Protein AF-A0A7V3SPF3-F1 (afdb_monomer_lite)

pLDDT: mean 77.81, std 16.77, range [29.66, 98.31]

Sequence (130 aa):
MLTHDTGYTIIVAETHARRCATPMDVLVVGNDAIATERVLELLQRDGQIRIYRSVPPSPPDVTVMECPLLTRTQREVLQAYAQLGREQDVAEERGCSVRTVKHHLSDIRRLLGVKTTVQAVYIATRAGLI

Foldseek 3Di:
DQPPPAQKAWKWKWADDPPDPDTFIEIEIENHPVVVVVVVVVQVVDPRIDIDRDQDPDHTPYYHYDPPLDDPVLLLLLVLCVVPVDLVSSCVVVVHDSVVSVVSLVVLCRSVVHDDSVVSSVVCVVVVVD

Secondary structure (DSSP, 8-state):
----SSS-EEEEEEEE-TT-SSEEEEEEEES-HHHHHHHHHHHHT-TTEEEESS--SSPPSEEEE-S-SS-HHHHHHHHHHHHH--HHHHHHHTTS-HHHHHHHHHHHHHHTT-SSHHHHHHHHHHTT--

Radius of gyration: 16.22 Å; chains: 1; bounding box: 44×25×42 Å

Structure (mmCIF, N/CA/C/O backbone):
data_AF-A0A7V3SPF3-F1
#
_entry.id   AF-A0A7V3SPF3-F1
#
loop_
_atom_site.group_PDB
_atom_site.id
_atom_site.type_symbol
_atom_site.label_atom_id
_atom_site.label_alt_id
_atom_site.label_comp_id
_atom_site.label_asym_id
_atom_site.label_entity_id
_atom_site.label_seq_id
_atom_site.pdbx_PDB_ins_code
_atom_site.Cartn_x
_atom_site.Cartn_y
_atom_site.Cartn_z
_atom_site.occupancy
_atom_site.B_iso_or_equiv
_atom_site.auth_seq_id
_atom_site.auth_comp_id
_atom_site.auth_asym_id
_atom_site.auth_atom_id
_atom_site.pdbx_PDB_model_num
ATOM 1 N N . MET A 1 1 ? 1.854 2.432 23.963 1.00 29.66 1 MET A N 1
ATOM 2 C CA . MET A 1 1 ? 3.023 2.247 23.088 1.00 29.66 1 MET A CA 1
ATOM 3 C C . MET A 1 1 ? 2.512 2.165 21.661 1.00 29.66 1 MET A C 1
ATOM 5 O O . MET A 1 1 ? 2.010 1.134 21.235 1.00 29.66 1 MET A O 1
ATOM 9 N N . LEU A 1 2 ? 2.457 3.332 21.023 1.00 36.38 2 LEU A N 1
ATOM 10 C CA . LEU A 1 2 ? 2.123 3.528 19.616 1.00 36.38 2 LEU A CA 1
ATOM 11 C C . LEU A 1 2 ? 3.220 2.830 18.800 1.00 36.38 2 LEU A C 1
ATOM 13 O O . LEU A 1 2 ? 4.397 3.054 19.088 1.00 36.38 2 LEU A O 1
ATOM 17 N N . THR A 1 3 ? 2.871 1.959 17.858 1.00 32.88 3 THR A N 1
ATOM 18 C CA . THR A 1 3 ? 3.843 1.368 16.929 1.00 32.88 3 THR A CA 1
ATOM 19 C C . THR A 1 3 ? 4.371 2.477 16.022 1.00 32.88 3 THR A C 1
ATOM 21 O O . THR A 1 3 ? 3.791 2.774 14.988 1.00 32.88 3 THR A O 1
ATOM 24 N N . HIS A 1 4 ? 5.448 3.116 16.476 1.00 36.47 4 HIS A N 1
ATOM 25 C CA . HIS A 1 4 ? 6.156 4.238 15.857 1.00 36.47 4 HIS A CA 1
ATOM 26 C C . HIS A 1 4 ? 7.106 3.814 14.733 1.00 36.47 4 HIS A C 1
ATOM 28 O O . HIS A 1 4 ? 8.053 4.536 14.447 1.00 36.47 4 HIS A O 1
ATOM 34 N N . ASP A 1 5 ? 6.944 2.641 14.124 1.00 39.19 5 ASP A N 1
ATOM 35 C CA . ASP A 1 5 ? 8.081 2.114 13.362 1.00 39.19 5 ASP A CA 1
ATOM 36 C C . ASP A 1 5 ? 8.177 2.638 11.926 1.00 39.19 5 ASP A C 1
ATOM 38 O O . ASP A 1 5 ? 9.206 2.519 11.274 1.00 39.19 5 ASP A O 1
ATOM 42 N N . THR A 1 6 ? 7.143 3.304 11.423 1.00 42.16 6 THR A N 1
ATOM 43 C CA . THR A 1 6 ? 7.161 3.951 10.109 1.00 42.16 6 THR A CA 1
ATOM 44 C C . THR A 1 6 ? 6.147 5.081 10.170 1.00 42.16 6 THR A C 1
ATOM 46 O O . THR A 1 6 ? 5.059 4.813 10.654 1.00 42.16 6 THR A O 1
ATOM 49 N N . GLY A 1 7 ? 6.468 6.306 9.738 1.00 46.53 7 GLY A N 1
ATOM 50 C CA . GLY A 1 7 ? 5.651 7.534 9.887 1.00 46.53 7 GLY A CA 1
ATOM 51 C C . GLY A 1 7 ? 4.231 7.556 9.282 1.00 46.53 7 GLY A C 1
ATOM 52 O O . GLY A 1 7 ? 3.748 8.620 8.937 1.00 46.53 7 GLY A O 1
ATOM 53 N N . TYR A 1 8 ? 3.570 6.409 9.162 1.00 52.50 8 TYR A N 1
ATOM 54 C CA . TYR A 1 8 ? 2.189 6.209 8.761 1.00 52.50 8 TYR A CA 1
ATOM 55 C C . TYR A 1 8 ? 1.465 5.596 9.945 1.00 52.50 8 TYR A C 1
ATOM 57 O O . TYR A 1 8 ? 1.863 4.532 10.431 1.00 52.50 8 TYR A O 1
ATOM 65 N N . THR A 1 9 ? 0.407 6.248 10.415 1.00 56.19 9 THR A N 1
ATOM 66 C CA . THR A 1 9 ? -0.405 5.666 11.475 1.00 56.19 9 THR A CA 1
ATOM 67 C C . THR A 1 9 ? -1.649 5.042 10.881 1.00 56.19 9 THR A C 1
ATOM 69 O O . THR A 1 9 ? -2.413 5.678 10.157 1.00 56.19 9 THR A O 1
ATOM 72 N N . ILE A 1 10 ? -1.842 3.773 11.219 1.00 56.59 10 ILE A N 1
ATOM 73 C CA . ILE A 1 10 ? -3.062 3.044 10.930 1.00 56.59 10 ILE A CA 1
ATOM 74 C C . ILE A 1 10 ? -3.946 3.063 12.172 1.00 56.59 10 ILE A C 1
ATOM 76 O O . ILE A 1 10 ? -3.536 2.610 13.242 1.00 56.59 10 ILE A O 1
ATOM 80 N N . ILE A 1 11 ? -5.178 3.523 12.005 1.00 60.59 11 ILE A N 1
ATOM 81 C CA . ILE A 1 11 ? -6.240 3.397 12.993 1.00 60.59 11 ILE A CA 1
ATOM 82 C C . ILE A 1 11 ? -7.259 2.434 12.412 1.00 60.59 11 ILE A C 1
ATOM 84 O O . ILE A 1 11 ? -7.780 2.656 11.327 1.00 60.59 11 ILE A O 1
ATOM 88 N N . VAL A 1 12 ? -7.565 1.365 13.127 1.00 58.78 12 VAL A N 1
ATOM 89 C CA . VAL A 1 12 ? -8.709 0.518 12.795 1.00 58.78 12 VAL A CA 1
ATOM 90 C C . VAL A 1 12 ? -9.771 0.806 13.837 1.00 58.78 12 VAL A C 1
ATOM 92 O O . VAL A 1 12 ? -9.457 0.893 15.020 1.00 58.78 12 VAL A O 1
ATOM 95 N N . ALA A 1 13 ? -11.010 0.992 13.420 1.00 62.31 13 ALA A N 1
ATOM 96 C CA . ALA A 1 13 ? -12.112 1.357 14.283 1.00 62.31 13 ALA A CA 1
ATOM 97 C C . ALA A 1 13 ? -13.339 0.531 13.914 1.00 62.31 13 ALA A C 1
ATOM 99 O O . ALA A 1 13 ? -13.817 0.624 12.793 1.00 62.31 13 ALA A O 1
ATOM 100 N N . GLU A 1 14 ? -13.867 -0.247 14.849 1.00 58.31 14 GLU A N 1
ATOM 101 C CA . GLU A 1 14 ? -15.184 -0.859 14.698 1.00 58.31 14 GLU A CA 1
ATOM 102 C C . GLU A 1 14 ? -16.232 0.119 15.224 1.00 58.31 14 GLU A C 1
ATOM 104 O O . GLU A 1 14 ? -16.095 0.661 16.326 1.00 58.31 14 GLU A O 1
ATOM 109 N N . THR A 1 15 ? -17.260 0.383 14.425 1.00 62.03 15 THR A N 1
ATOM 110 C CA . THR A 1 15 ? -18.332 1.319 14.768 1.00 62.03 15 THR A CA 1
ATOM 111 C C . THR A 1 15 ? -19.702 0.686 14.561 1.00 62.03 15 THR A C 1
ATOM 113 O O . THR A 1 15 ? -19.950 -0.006 13.572 1.00 62.03 15 THR A O 1
ATOM 116 N N . HIS A 1 16 ? -20.621 0.951 15.489 1.00 58.44 16 HIS 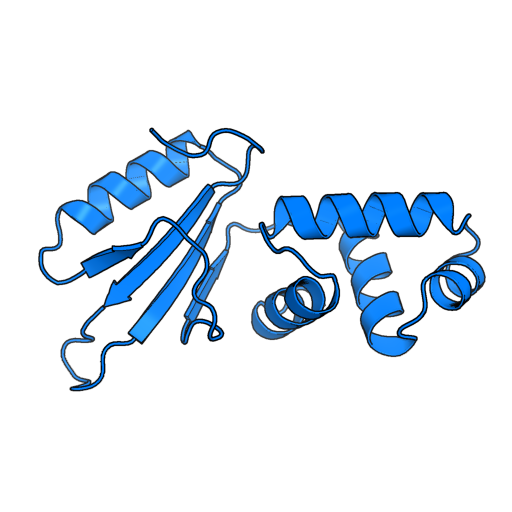A N 1
ATOM 117 C CA . HIS A 1 16 ? -22.044 0.710 15.283 1.00 58.44 16 HIS A CA 1
ATOM 118 C C . HIS A 1 16 ? -22.652 1.932 14.598 1.00 58.44 16 HIS A C 1
ATOM 120 O O . HIS A 1 16 ? -22.955 2.941 15.241 1.00 58.44 16 HIS A O 1
ATOM 126 N N . ALA A 1 17 ? -22.865 1.859 13.284 1.00 56.97 17 ALA A N 1
ATOM 127 C CA . ALA A 1 17 ? -23.629 2.894 12.602 1.00 56.97 17 ALA A CA 1
ATOM 128 C C . ALA A 1 17 ? -25.031 2.966 13.234 1.00 56.97 17 ALA A C 1
ATOM 130 O O . ALA A 1 17 ? -25.709 1.950 13.350 1.00 56.97 17 ALA A O 1
ATOM 131 N N . ARG A 1 18 ? -25.517 4.163 13.597 1.00 52.72 18 ARG A N 1
ATOM 132 C CA . ARG A 1 18 ? -26.810 4.372 14.300 1.00 52.72 18 ARG A CA 1
ATOM 133 C C . ARG A 1 18 ? -28.059 3.812 13.581 1.00 52.72 18 ARG A C 1
ATOM 135 O O . ARG A 1 18 ? -29.165 3.942 14.095 1.00 52.72 18 ARG A O 1
ATOM 142 N N . ARG A 1 19 ? -27.903 3.224 12.389 1.00 50.84 19 ARG A N 1
ATOM 143 C CA . ARG A 1 19 ? -28.944 2.580 11.571 1.00 50.84 19 ARG A CA 1
ATOM 144 C C . ARG A 1 19 ? -28.586 1.160 11.097 1.00 50.84 19 ARG A C 1
ATOM 146 O O . ARG A 1 19 ? -29.360 0.586 10.340 1.00 50.84 19 ARG A O 1
ATOM 153 N N . CYS A 1 20 ? -27.448 0.599 11.509 1.00 48.91 20 CYS A N 1
ATOM 154 C CA . CYS A 1 20 ? -26.994 -0.734 11.113 1.00 48.91 20 CYS A CA 1
ATOM 155 C C . CYS A 1 20 ? -26.710 -1.565 12.372 1.00 48.91 20 CYS A C 1
ATOM 157 O O . CYS A 1 20 ? -25.938 -1.147 13.231 1.00 48.91 20 CYS A O 1
ATOM 159 N N . ALA A 1 21 ? -27.359 -2.724 12.508 1.00 58.62 21 ALA A N 1
ATOM 160 C CA . ALA A 1 21 ? -27.173 -3.606 13.665 1.00 58.62 21 ALA A CA 1
ATOM 161 C C . ALA A 1 21 ? -25.817 -4.336 13.642 1.00 58.62 21 ALA A C 1
ATOM 163 O O . ALA A 1 21 ? -25.375 -4.851 14.668 1.00 58.62 21 ALA A O 1
ATOM 164 N N . THR A 1 22 ? -25.157 -4.372 12.484 1.00 67.81 22 THR A N 1
ATOM 165 C CA . THR A 1 22 ? -23.841 -4.980 12.299 1.00 67.81 22 THR A CA 1
ATOM 166 C C . THR A 1 22 ? -22.720 -3.982 12.593 1.00 67.81 22 THR A C 1
ATOM 168 O O . THR A 1 22 ? -22.783 -2.849 12.103 1.00 67.81 22 THR A O 1
ATOM 171 N N . PRO A 1 23 ? -21.699 -4.386 13.368 1.00 67.50 23 PRO A N 1
ATOM 172 C CA . PRO A 1 23 ? -20.471 -3.611 13.491 1.00 67.50 23 PRO A CA 1
ATOM 173 C C . PRO A 1 23 ? -19.810 -3.451 12.116 1.00 67.50 23 PRO A C 1
ATOM 175 O O . PRO A 1 23 ? -19.856 -4.374 11.302 1.00 67.50 23 PRO A O 1
ATOM 178 N N . MET A 1 24 ? -19.241 -2.274 11.855 1.00 71.81 24 MET A N 1
ATOM 179 C CA . MET A 1 24 ? -18.456 -1.988 10.652 1.00 71.81 24 MET A CA 1
ATOM 180 C C . MET A 1 24 ? -17.006 -1.707 11.012 1.00 71.81 24 MET A C 1
ATOM 182 O O . MET A 1 24 ? -16.750 -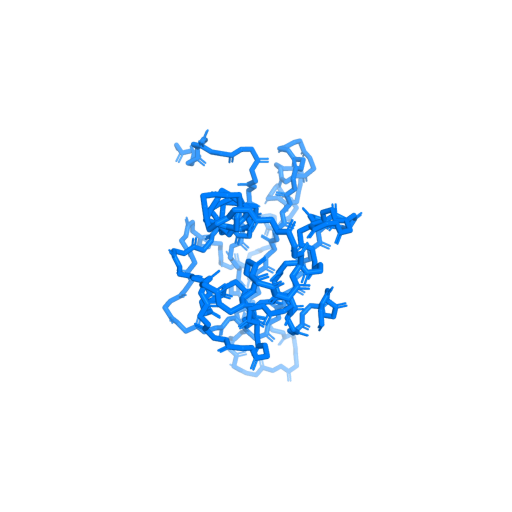0.848 11.856 1.00 71.81 24 MET A O 1
ATOM 186 N N . ASP A 1 25 ? -16.081 -2.345 10.304 1.00 74.44 25 ASP A N 1
ATOM 187 C CA . ASP A 1 25 ? -14.651 -2.084 10.410 1.00 74.44 25 ASP A CA 1
ATOM 188 C C . ASP A 1 25 ? -14.247 -0.904 9.515 1.00 74.44 25 ASP A C 1
ATOM 190 O O . ASP A 1 25 ? -14.391 -0.922 8.292 1.00 74.44 25 ASP A O 1
ATOM 194 N N . VAL A 1 26 ? -13.684 0.137 10.116 1.00 76.50 26 VAL A N 1
ATOM 195 C CA . VAL A 1 26 ? -13.190 1.338 9.442 1.00 76.50 26 VAL A CA 1
ATOM 196 C C . VAL A 1 26 ? -11.680 1.414 9.605 1.00 76.50 26 VAL A C 1
ATOM 198 O O . VAL A 1 26 ? -11.164 1.485 10.715 1.00 76.50 26 VAL A O 1
ATOM 201 N N . LEU A 1 27 ? -10.953 1.437 8.495 1.00 75.12 27 LEU A N 1
ATOM 202 C CA . LEU A 1 27 ? -9.510 1.651 8.467 1.00 75.12 27 LEU A CA 1
ATOM 203 C C . LEU A 1 27 ? -9.214 3.106 8.108 1.00 75.12 27 LEU A C 1
ATOM 205 O O . LEU A 1 27 ? -9.512 3.531 6.997 1.00 75.12 27 LEU A O 1
ATOM 209 N N . VAL A 1 28 ? -8.594 3.851 9.014 1.00 75.38 28 VAL A N 1
ATOM 210 C CA . VAL A 1 28 ? -8.042 5.181 8.757 1.00 75.38 28 VAL A CA 1
ATOM 211 C C . VAL A 1 28 ? -6.530 5.068 8.593 1.00 75.38 28 VAL A C 1
ATOM 213 O O . VAL A 1 28 ? -5.853 4.521 9.462 1.00 75.38 28 VAL A O 1
ATOM 216 N N . VAL A 1 29 ? -5.990 5.583 7.492 1.00 72.12 29 VAL A N 1
ATOM 217 C CA . VAL A 1 29 ? -4.542 5.640 7.248 1.00 72.12 29 VAL A CA 1
ATOM 218 C C . VAL A 1 29 ? -4.134 7.098 7.073 1.00 72.12 29 VAL A C 1
ATOM 220 O O . VAL A 1 29 ? -4.610 7.777 6.161 1.00 72.12 29 VAL A O 1
ATOM 223 N N . GLY A 1 30 ? -3.254 7.568 7.953 1.00 70.88 30 GLY A N 1
ATOM 224 C CA . GLY A 1 30 ? -2.667 8.906 7.904 1.00 70.88 30 GLY A CA 1
ATOM 225 C C . GLY A 1 30 ? -1.149 8.852 7.754 1.00 70.88 30 GLY A C 1
ATOM 226 O O . GLY A 1 30 ? -0.512 7.887 8.177 1.00 70.88 30 GLY A O 1
ATOM 227 N N . ASN A 1 31 ? -0.576 9.888 7.149 1.00 68.31 31 ASN A N 1
ATOM 228 C CA . ASN A 1 31 ? 0.868 10.131 7.061 1.00 68.31 31 ASN A CA 1
ATOM 229 C C . ASN A 1 31 ? 1.318 11.228 8.049 1.00 68.31 31 ASN A C 1
ATOM 231 O O . ASN A 1 31 ? 2.508 11.423 8.274 1.00 68.31 31 ASN A O 1
ATOM 235 N N . ASP A 1 32 ? 0.376 11.958 8.650 1.00 71.50 32 ASP A N 1
ATOM 236 C CA . ASP A 1 32 ? 0.667 12.950 9.682 1.00 71.50 32 ASP A CA 1
ATOM 237 C C . ASP A 1 32 ? 0.372 12.383 11.083 1.00 71.50 32 ASP A C 1
ATOM 239 O O . ASP A 1 32 ? -0.764 12.046 11.436 1.00 71.50 32 ASP A O 1
ATOM 243 N N . ALA A 1 33 ? 1.423 12.265 11.900 1.00 69.94 33 ALA A N 1
ATOM 244 C CA . ALA A 1 33 ? 1.329 11.761 13.267 1.00 69.94 33 ALA A CA 1
ATOM 245 C C . ALA A 1 33 ? 0.479 12.668 14.177 1.00 69.94 33 ALA A C 1
ATOM 247 O O . ALA A 1 33 ? -0.262 12.160 15.018 1.00 69.94 33 ALA A O 1
ATOM 248 N N . ILE A 1 34 ? 0.539 13.989 13.982 1.00 71.12 34 ILE A N 1
ATOM 249 C CA . ILE A 1 34 ? -0.235 14.967 14.752 1.00 71.12 34 ILE A CA 1
ATOM 250 C C . ILE A 1 34 ? -1.705 14.871 14.349 1.00 71.12 34 ILE A C 1
ATOM 252 O O . ILE A 1 34 ? -2.573 14.766 15.215 1.00 71.12 34 ILE A O 1
ATOM 256 N N . ALA A 1 35 ? -2.006 14.859 13.047 1.00 71.81 35 ALA A N 1
ATOM 257 C CA . ALA A 1 35 ? -3.383 14.716 12.570 1.00 71.81 35 ALA A CA 1
ATOM 258 C C . ALA A 1 35 ? -4.007 13.404 13.064 1.00 71.81 35 ALA A C 1
ATOM 260 O O . ALA A 1 35 ? -5.130 13.390 13.570 1.00 71.81 35 ALA A O 1
ATOM 261 N N . THR A 1 36 ? -3.238 12.317 13.010 1.00 72.50 36 THR A N 1
ATOM 262 C CA . THR A 1 36 ? -3.647 11.016 13.537 1.00 72.50 36 THR A CA 1
ATOM 263 C C . THR A 1 36 ? -3.962 11.079 15.029 1.00 72.50 36 THR A C 1
ATOM 265 O O . THR A 1 36 ? -5.009 10.586 15.445 1.00 72.50 36 THR A O 1
ATOM 268 N N . GLU A 1 37 ? -3.086 11.658 15.852 1.00 75.31 37 GLU A N 1
ATOM 269 C CA . GLU A 1 37 ? -3.312 11.749 17.298 1.00 75.31 37 GLU A CA 1
ATOM 270 C C . GLU A 1 37 ? -4.605 12.512 17.605 1.00 75.31 37 GLU A C 1
ATOM 272 O O . GLU A 1 37 ? -5.419 12.064 18.410 1.00 75.31 37 GLU A O 1
ATOM 277 N N . ARG A 1 38 ? -4.876 13.589 16.863 1.00 78.31 38 ARG A N 1
ATOM 278 C CA . ARG A 1 38 ? -6.128 14.349 16.976 1.00 78.31 38 ARG A CA 1
ATOM 279 C C . ARG A 1 38 ? -7.346 13.532 16.552 1.00 78.31 38 ARG A C 1
ATOM 281 O O . ARG A 1 38 ? -8.378 13.594 17.216 1.00 78.31 38 ARG A O 1
ATOM 288 N N . VAL A 1 39 ? -7.243 12.743 15.484 1.00 78.44 39 VAL A N 1
ATOM 289 C CA . VAL A 1 39 ? -8.308 11.815 15.071 1.00 78.44 39 VAL A CA 1
ATOM 290 C C . VAL A 1 39 ? -8.541 10.755 16.148 1.00 78.44 39 VAL A C 1
ATOM 292 O O . VAL A 1 39 ? -9.688 10.504 16.505 1.00 78.44 39 VAL A O 1
ATOM 295 N N . LEU A 1 40 ? -7.484 10.180 16.726 1.00 76.12 40 LEU A N 1
ATOM 296 C CA . LEU A 1 40 ? -7.590 9.223 17.829 1.00 76.12 40 LEU A CA 1
ATOM 297 C C . LEU A 1 40 ? -8.279 9.840 19.049 1.00 76.12 40 LEU A C 1
ATOM 299 O O . LEU A 1 40 ? -9.191 9.220 19.588 1.00 76.12 40 LEU A O 1
ATOM 303 N N . GLU A 1 41 ? -7.894 11.051 19.457 1.00 80.94 41 GLU A N 1
ATOM 304 C CA . GLU A 1 41 ? -8.547 11.784 20.550 1.00 80.94 41 GLU A CA 1
ATOM 305 C C . GLU A 1 41 ? -10.047 11.977 20.289 1.00 80.94 41 GLU A C 1
ATOM 307 O O . GLU A 1 41 ? -10.866 11.795 21.191 1.00 80.94 41 GLU A O 1
ATOM 312 N N . LEU A 1 42 ? -10.422 12.341 19.058 1.00 80.06 42 LEU A N 1
ATOM 313 C CA . LEU A 1 42 ? -11.820 12.540 18.673 1.00 80.06 42 LEU A CA 1
ATOM 314 C C . LEU A 1 42 ? -12.606 11.226 18.671 1.00 80.06 42 LEU A C 1
ATOM 316 O O . LEU A 1 42 ? -13.713 11.189 19.203 1.00 80.06 42 LEU A O 1
ATOM 320 N N . LEU A 1 43 ? -12.033 10.154 18.122 1.00 79.19 43 LEU A N 1
ATOM 321 C CA . LEU A 1 43 ? -12.676 8.840 18.067 1.00 79.19 43 LEU A CA 1
ATOM 322 C C . LEU A 1 43 ? -12.820 8.217 19.461 1.00 79.19 43 LEU A C 1
ATOM 324 O O . LEU A 1 43 ? -13.853 7.633 19.756 1.00 79.19 43 LEU A O 1
ATOM 328 N N . GLN A 1 44 ? -11.831 8.381 20.346 1.00 78.50 44 GLN A N 1
ATOM 329 C CA . GLN A 1 44 ? -11.881 7.868 21.725 1.00 78.50 44 GLN A CA 1
ATOM 330 C C . GLN A 1 44 ? -12.949 8.541 22.590 1.00 78.50 44 GLN A C 1
ATOM 332 O O . GLN A 1 44 ? -13.403 7.952 23.571 1.00 78.50 44 GLN A O 1
ATOM 337 N N . ARG A 1 45 ? -13.344 9.776 22.260 1.00 82.06 45 ARG A N 1
ATOM 338 C CA . ARG A 1 45 ? -14.450 10.468 22.941 1.00 82.06 45 ARG A CA 1
ATOM 339 C C . ARG A 1 45 ? -15.808 9.859 22.609 1.00 82.06 45 ARG A C 1
ATOM 341 O O . ARG A 1 45 ? -16.759 10.083 23.357 1.00 82.06 45 ARG A O 1
ATOM 348 N N . ASP A 1 46 ? -15.905 9.110 21.515 1.00 76.88 46 ASP A N 1
ATOM 349 C CA . ASP A 1 46 ? -17.117 8.401 21.139 1.00 76.88 46 ASP A CA 1
ATOM 350 C C . ASP A 1 46 ? -17.103 6.981 21.726 1.00 76.88 46 ASP A C 1
ATOM 352 O O . ASP A 1 46 ? -16.379 6.094 21.277 1.00 76.88 46 ASP A O 1
ATOM 356 N N . GLY A 1 47 ? -17.938 6.749 22.742 1.00 72.12 47 GLY A N 1
ATOM 357 C CA . GLY A 1 47 ? -18.060 5.445 23.402 1.00 72.12 47 GLY A CA 1
ATOM 358 C C . GLY A 1 47 ? -18.609 4.321 22.512 1.00 72.12 47 GLY A C 1
ATOM 359 O O . GLY A 1 47 ? -18.681 3.182 22.967 1.00 72.12 47 GLY A O 1
ATOM 360 N N . GLN A 1 48 ? -19.014 4.617 21.272 1.00 72.62 48 GLN A N 1
ATOM 361 C CA . GLN A 1 48 ? -19.494 3.631 20.299 1.00 72.62 48 GLN A CA 1
ATOM 362 C C . GLN A 1 48 ? -18.401 3.133 19.342 1.00 72.62 48 GLN A C 1
ATOM 364 O O . GLN A 1 48 ? -18.688 2.286 18.493 1.00 72.62 48 GLN A O 1
ATOM 369 N N . ILE A 1 49 ? -17.176 3.659 19.448 1.00 74.62 49 ILE A N 1
ATOM 370 C CA . ILE A 1 49 ? -16.073 3.346 18.538 1.00 74.62 49 ILE A CA 1
ATOM 371 C C . ILE A 1 49 ? -15.004 2.543 19.272 1.00 74.62 49 ILE A C 1
ATOM 373 O O . ILE A 1 49 ? -14.366 3.016 20.214 1.00 74.62 49 ILE A O 1
ATOM 377 N N . ARG A 1 50 ? -14.760 1.317 18.808 1.00 71.81 50 ARG A N 1
ATOM 378 C CA . ARG A 1 50 ? -13.699 0.464 19.339 1.00 71.81 50 ARG A CA 1
ATOM 379 C C . ARG A 1 50 ? -12.470 0.541 18.449 1.00 71.81 50 ARG A C 1
ATOM 381 O O . ARG A 1 50 ? -12.489 0.083 17.315 1.00 71.81 50 ARG A O 1
ATOM 388 N N . ILE A 1 51 ? -11.383 1.095 18.980 1.00 73.62 51 ILE A N 1
ATOM 389 C CA . ILE A 1 51 ? -10.135 1.270 18.231 1.00 73.62 51 ILE A CA 1
ATOM 390 C C . ILE A 1 51 ? -9.238 0.035 18.379 1.00 73.62 51 ILE A C 1
ATOM 392 O O . ILE A 1 51 ? -8.850 -0.339 19.488 1.00 73.62 51 ILE A O 1
ATOM 396 N N . TYR A 1 52 ? -8.845 -0.553 17.254 1.00 69.81 52 TYR A N 1
ATOM 397 C CA . TYR A 1 52 ? -7.860 -1.621 17.141 1.00 69.81 52 TYR A CA 1
ATOM 398 C C . TYR A 1 52 ? -6.517 -1.063 16.650 1.00 69.81 52 TYR A C 1
ATOM 400 O O . TYR A 1 52 ? -6.447 -0.198 15.779 1.00 69.81 52 TYR A O 1
ATOM 408 N N . ARG A 1 53 ? -5.420 -1.580 17.218 1.00 64.69 53 ARG A N 1
ATOM 409 C CA . ARG A 1 53 ? -4.037 -1.174 16.885 1.00 64.69 53 ARG A CA 1
ATOM 410 C C . ARG A 1 53 ? -3.371 -2.065 15.833 1.00 64.69 53 ARG A C 1
ATOM 412 O O . ARG A 1 53 ? -2.173 -1.959 15.602 1.00 64.69 53 ARG A O 1
ATOM 419 N N . SER A 1 54 ? -4.131 -2.970 15.229 1.00 61.38 54 SER A N 1
ATOM 420 C CA . SER A 1 54 ? -3.660 -3.901 14.208 1.00 61.38 54 SER A CA 1
ATOM 421 C C . SER A 1 54 ? -4.642 -3.924 13.051 1.00 61.38 54 SER A C 1
ATOM 423 O O . SER A 1 54 ? -5.848 -3.951 13.290 1.00 61.38 54 SER A O 1
ATOM 425 N N . VAL A 1 55 ? -4.123 -3.974 11.822 1.00 62.88 55 VAL A N 1
ATOM 426 C CA . VAL A 1 55 ? -4.931 -4.206 10.617 1.00 62.88 55 VAL A CA 1
ATOM 427 C C . VAL A 1 55 ? -5.723 -5.509 10.801 1.00 62.88 55 VAL A C 1
ATOM 429 O O . VAL A 1 55 ? -5.103 -6.524 11.146 1.00 62.88 55 VAL A O 1
ATOM 432 N N . PRO A 1 56 ? -7.055 -5.500 10.617 1.00 63.06 56 PRO A N 1
ATOM 433 C CA . PRO A 1 56 ? -7.861 -6.700 10.753 1.00 63.06 56 PRO A CA 1
ATOM 434 C C . PRO A 1 56 ? -7.429 -7.749 9.715 1.00 63.06 56 PRO A C 1
ATOM 436 O O . PRO A 1 56 ? -6.928 -7.404 8.640 1.00 63.06 56 PRO A O 1
ATOM 439 N N . PRO A 1 57 ? -7.563 -9.050 10.032 1.00 61.78 57 PRO A N 1
ATOM 440 C CA . PRO A 1 57 ? -7.237 -10.117 9.088 1.00 61.78 57 PRO A CA 1
ATOM 441 C C . PRO A 1 57 ? -8.198 -10.124 7.891 1.00 61.78 57 PRO A C 1
ATOM 443 O O . PRO A 1 57 ? -7.804 -10.501 6.787 1.00 61.78 57 PRO A O 1
ATOM 446 N N . 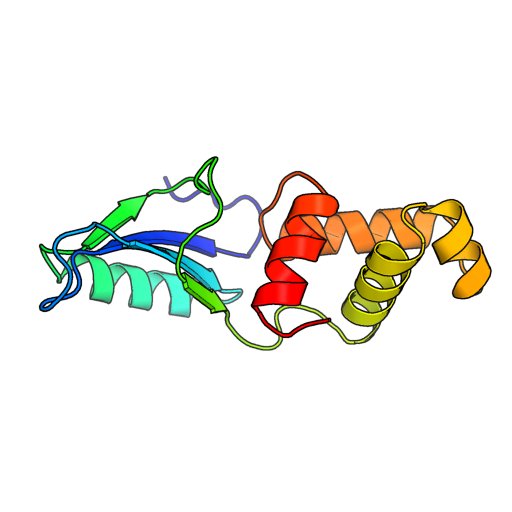SER A 1 58 ? -9.441 -9.691 8.110 1.00 66.25 58 SER A N 1
ATOM 447 C CA . SER A 1 58 ? -10.428 -9.389 7.081 1.00 66.25 58 SER A CA 1
ATOM 448 C C . SER A 1 58 ? -10.265 -7.952 6.583 1.00 66.25 58 SER A C 1
ATOM 450 O O . SER A 1 58 ? -9.871 -7.071 7.347 1.00 66.25 58 SER A O 1
ATOM 452 N N . PRO A 1 59 ? -10.562 -7.684 5.304 1.00 64.81 59 PRO A N 1
ATOM 453 C CA . PRO A 1 59 ? -10.557 -6.322 4.803 1.00 64.81 59 PRO A CA 1
ATOM 454 C C . PRO A 1 59 ? -11.622 -5.476 5.526 1.00 64.81 59 PRO A C 1
ATOM 456 O O . PRO A 1 59 ? -12.729 -5.966 5.732 1.00 64.81 59 PRO A O 1
ATOM 459 N N . PRO A 1 60 ? -11.313 -4.215 5.876 1.00 72.19 60 PRO A N 1
ATOM 460 C CA . PRO A 1 60 ? -12.244 -3.327 6.573 1.00 72.19 60 PRO A CA 1
ATOM 461 C C . PRO A 1 60 ? -13.429 -2.972 5.665 1.00 72.19 60 PRO A C 1
ATOM 463 O O . PRO A 1 60 ? -13.244 -2.869 4.452 1.00 72.19 60 PRO A O 1
ATOM 466 N N . ASP A 1 61 ? -14.614 -2.713 6.206 1.00 74.44 61 ASP A N 1
ATOM 467 C CA . ASP A 1 61 ? -15.788 -2.281 5.433 1.00 74.44 61 ASP A CA 1
ATOM 468 C C . ASP A 1 61 ? -15.591 -0.904 4.786 1.00 74.44 61 ASP A C 1
ATOM 470 O O . ASP A 1 61 ? -16.006 -0.671 3.650 1.00 74.44 61 ASP A O 1
ATOM 474 N N . VAL A 1 62 ? -14.912 0.008 5.487 1.00 71.81 62 VAL A N 1
ATOM 475 C CA . VAL A 1 62 ? -14.643 1.378 5.026 1.00 71.81 62 VAL A CA 1
ATOM 476 C C . VAL A 1 62 ? -13.155 1.694 5.156 1.00 71.81 62 VAL A C 1
ATOM 478 O O . VAL A 1 62 ? -12.494 1.285 6.108 1.00 71.81 62 VAL A O 1
ATOM 481 N N . THR A 1 63 ? -12.605 2.444 4.199 1.00 72.94 63 THR A N 1
ATOM 482 C CA . THR A 1 63 ? -11.232 2.963 4.273 1.00 72.94 63 THR A CA 1
ATOM 483 C C . THR A 1 63 ? -11.231 4.477 4.099 1.00 72.94 63 THR A C 1
ATOM 485 O O . THR A 1 63 ? -11.745 4.982 3.107 1.00 72.94 63 THR A O 1
ATOM 488 N N . VAL A 1 64 ? -10.644 5.189 5.061 1.00 73.94 64 VAL A N 1
ATOM 489 C CA . VAL A 1 64 ? -10.422 6.639 5.045 1.00 73.94 64 VAL A CA 1
ATOM 490 C C . VAL A 1 64 ? -8.918 6.876 4.973 1.00 73.94 64 VAL A C 1
ATOM 492 O O . VAL A 1 64 ? -8.156 6.321 5.756 1.00 73.94 64 VAL A O 1
ATOM 495 N N . MET A 1 65 ? -8.465 7.676 4.017 1.00 70.62 65 MET A N 1
ATOM 496 C CA . MET A 1 65 ? -7.042 7.838 3.727 1.00 70.62 65 MET A CA 1
ATOM 497 C C . MET A 1 65 ? -6.707 9.308 3.508 1.00 70.62 65 MET A C 1
ATOM 499 O O . MET A 1 65 ? -7.387 9.986 2.737 1.00 70.62 65 MET A O 1
ATOM 503 N N . GLU A 1 66 ? -5.642 9.793 4.147 1.00 68.06 66 GLU A N 1
ATOM 504 C CA . GLU A 1 66 ? -5.074 11.101 3.810 1.00 68.06 66 GLU A CA 1
ATOM 505 C C . GLU A 1 66 ? -4.538 11.069 2.371 1.00 68.06 66 GLU A C 1
ATOM 507 O O . GLU A 1 66 ? -3.801 10.166 1.980 1.00 68.06 66 GLU A O 1
ATOM 512 N N . CYS A 1 67 ? -4.923 12.038 1.542 1.00 57.56 67 CYS A N 1
ATOM 513 C CA . CYS A 1 67 ? -4.458 12.114 0.159 1.00 57.56 67 CYS A CA 1
ATOM 514 C C . CYS A 1 67 ? -3.464 13.271 -0.037 1.00 57.56 67 CYS A C 1
ATOM 516 O O . CYS A 1 67 ? -3.738 14.371 0.442 1.00 57.56 67 CYS A O 1
ATOM 518 N N . PRO A 1 68 ? -2.371 13.075 -0.809 1.00 62.47 68 PRO A N 1
ATOM 519 C CA . PRO A 1 68 ? -1.947 11.825 -1.450 1.00 62.47 68 PRO A CA 1
ATOM 520 C C . PRO A 1 68 ? -0.967 11.003 -0.583 1.00 62.47 68 PRO A C 1
ATOM 522 O O . PRO A 1 68 ? 0.156 11.432 -0.333 1.00 62.47 68 PRO A O 1
ATOM 525 N N . LEU A 1 69 ? -1.357 9.777 -0.209 1.00 73.69 69 LEU A N 1
ATOM 526 C CA . LEU A 1 69 ? -0.475 8.800 0.457 1.00 73.69 69 LEU A CA 1
ATOM 527 C C . LEU A 1 69 ? 0.594 8.208 -0.476 1.00 73.69 69 LEU A C 1
ATOM 529 O O . LEU A 1 69 ? 1.692 7.897 -0.026 1.00 73.69 69 LEU A O 1
ATOM 533 N N . LEU A 1 70 ? 0.290 8.050 -1.771 1.00 86.50 70 LEU A N 1
ATOM 534 C CA . LEU A 1 70 ? 1.212 7.511 -2.777 1.00 86.50 70 LEU A CA 1
ATOM 535 C C . LEU A 1 70 ? 1.618 8.587 -3.787 1.00 86.50 70 LEU A C 1
ATOM 537 O O . LEU A 1 70 ? 0.776 9.282 -4.363 1.00 86.50 70 LEU A O 1
ATOM 541 N N . THR A 1 71 ? 2.914 8.664 -4.085 1.00 90.31 71 THR A N 1
ATOM 542 C CA . THR A 1 71 ? 3.417 9.475 -5.201 1.00 90.31 71 THR A CA 1
ATOM 543 C C . THR A 1 71 ? 2.896 8.951 -6.542 1.00 90.31 71 THR A C 1
ATOM 545 O O . THR A 1 71 ? 2.469 7.802 -6.667 1.00 90.31 71 THR A O 1
ATOM 548 N N . ARG A 1 72 ? 2.968 9.780 -7.590 1.00 91.12 72 ARG A N 1
ATOM 549 C CA . ARG A 1 72 ? 2.621 9.364 -8.959 1.00 91.12 72 ARG A CA 1
ATOM 550 C C . ARG A 1 72 ? 3.387 8.104 -9.386 1.00 91.12 72 ARG A C 1
ATOM 552 O O . ARG A 1 72 ? 2.760 7.138 -9.797 1.00 91.12 72 ARG A O 1
ATOM 559 N N . THR A 1 73 ? 4.708 8.086 -9.209 1.00 93.88 73 THR A N 1
ATOM 560 C CA . THR A 1 73 ? 5.551 6.935 -9.568 1.00 93.88 73 THR A CA 1
ATOM 561 C C . THR A 1 73 ? 5.147 5.668 -8.817 1.00 93.88 73 THR A C 1
ATOM 563 O O . THR A 1 73 ? 5.104 4.594 -9.404 1.00 93.88 73 THR A O 1
ATOM 566 N N . GLN A 1 74 ? 4.822 5.777 -7.526 1.00 95.00 74 GLN A N 1
ATOM 567 C CA . GLN A 1 74 ? 4.370 4.630 -6.734 1.00 95.00 74 GLN A CA 1
ATOM 568 C C . GLN A 1 74 ? 3.020 4.092 -7.213 1.00 95.00 74 GLN A C 1
ATOM 570 O O . GLN A 1 74 ? 2.855 2.878 -7.284 1.00 95.00 74 GLN A O 1
ATOM 575 N N . ARG A 1 75 ? 2.080 4.971 -7.583 1.00 95.00 75 ARG A N 1
ATOM 576 C CA . ARG A 1 75 ? 0.802 4.555 -8.177 1.00 95.00 75 ARG A CA 1
ATOM 577 C C . ARG A 1 75 ? 1.008 3.829 -9.499 1.00 95.00 75 ARG A C 1
ATOM 579 O O . ARG A 1 75 ? 0.485 2.737 -9.658 1.00 95.00 75 ARG A O 1
ATOM 586 N N . GLU A 1 76 ? 1.831 4.378 -10.390 1.00 96.56 76 GLU A N 1
ATOM 587 C CA . GLU A 1 76 ? 2.154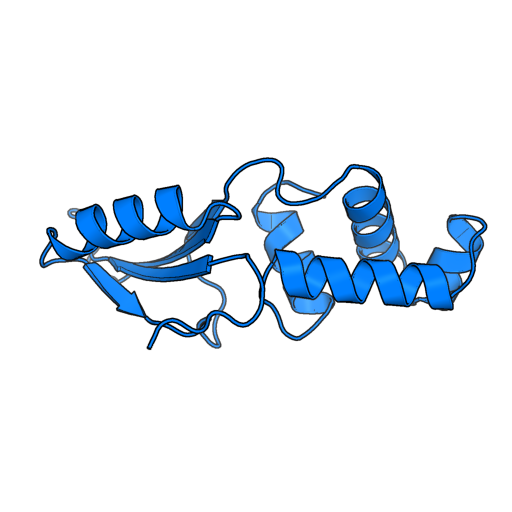 3.746 -11.677 1.00 96.56 76 GLU A CA 1
ATOM 588 C C . GLU A 1 76 ? 2.789 2.357 -11.488 1.00 96.56 76 GLU A C 1
ATOM 590 O O . GLU A 1 76 ? 2.390 1.402 -12.147 1.00 96.56 76 GLU A O 1
ATOM 595 N N . VAL A 1 77 ? 3.735 2.210 -10.551 1.00 98.00 77 VAL A N 1
ATOM 596 C CA . VAL A 1 77 ? 4.350 0.906 -10.239 1.00 98.00 77 VAL A CA 1
ATOM 597 C C . VAL A 1 77 ? 3.328 -0.080 -9.675 1.00 98.00 77 VAL A C 1
ATOM 599 O O . VAL A 1 77 ? 3.329 -1.247 -10.061 1.00 98.00 77 VAL A O 1
ATOM 602 N N . LEU A 1 78 ? 2.468 0.363 -8.754 1.00 97.44 78 LEU A N 1
ATOM 603 C CA . LEU A 1 78 ? 1.462 -0.507 -8.148 1.00 97.44 78 LEU A CA 1
ATOM 604 C C . LEU A 1 78 ? 0.392 -0.929 -9.160 1.00 97.44 78 LEU A C 1
ATOM 606 O O . LEU A 1 78 ? -0.048 -2.074 -9.127 1.00 97.44 78 LEU A O 1
ATOM 610 N N . GLN A 1 79 ? 0.009 -0.026 -10.064 1.00 97.75 79 GLN A N 1
ATOM 611 C CA . GLN A 1 79 ? -0.947 -0.289 -11.133 1.00 97.75 79 GLN A CA 1
ATOM 612 C C . GLN A 1 79 ? -0.387 -1.290 -12.150 1.00 97.75 79 GLN A C 1
ATOM 614 O O . GLN A 1 79 ? -1.059 -2.271 -12.458 1.00 97.75 79 GLN A O 1
ATOM 619 N N . ALA A 1 80 ? 0.862 -1.111 -12.592 1.00 97.94 80 ALA A N 1
ATOM 620 C CA . ALA A 1 80 ? 1.553 -2.082 -13.443 1.00 97.94 80 ALA A CA 1
ATOM 621 C C . ALA A 1 80 ? 1.641 -3.458 -12.762 1.00 97.94 80 ALA A C 1
ATOM 623 O O . ALA A 1 80 ? 1.331 -4.489 -13.356 1.00 97.94 80 ALA A O 1
ATOM 624 N N . TYR A 1 81 ? 1.978 -3.489 -11.467 1.00 98.31 81 TYR A N 1
ATOM 625 C CA . TYR A 1 81 ? 2.003 -4.738 -10.706 1.00 98.31 81 TYR A CA 1
ATOM 626 C C . TYR A 1 81 ? 0.623 -5.395 -10.599 1.00 98.31 81 TYR A C 1
ATOM 628 O O . TYR A 1 81 ? 0.530 -6.616 -10.691 1.00 98.31 81 TYR A O 1
ATOM 636 N N . ALA A 1 82 ? -0.449 -4.617 -10.433 1.00 97.75 82 ALA A N 1
ATOM 637 C CA . ALA A 1 82 ? -1.812 -5.143 -10.400 1.00 97.75 82 ALA A CA 1
ATOM 638 C C . ALA A 1 82 ? -2.218 -5.809 -11.728 1.00 97.75 82 ALA A C 1
ATOM 640 O O . ALA A 1 82 ? -3.006 -6.752 -11.713 1.00 97.75 82 ALA A O 1
ATOM 641 N N . GLN A 1 83 ? -1.671 -5.344 -12.855 1.00 97.25 83 GLN A N 1
ATOM 642 C CA . GLN A 1 83 ? -1.953 -5.884 -14.187 1.00 97.25 83 GLN A CA 1
ATOM 643 C C . GLN A 1 83 ? -1.079 -7.099 -14.530 1.00 97.25 83 GLN A C 1
ATOM 645 O O . GLN A 1 83 ? -1.584 -8.085 -15.062 1.00 97.25 83 GLN A O 1
ATOM 650 N N . LEU A 1 84 ? 0.218 -7.043 -14.213 1.00 97.56 84 LEU A N 1
ATOM 651 C CA . LEU A 1 84 ? 1.205 -8.043 -14.641 1.00 97.56 84 LEU A CA 1
ATOM 652 C C . LEU A 1 84 ? 1.496 -9.121 -13.586 1.00 97.56 84 LEU A C 1
ATOM 654 O O . LEU A 1 84 ? 1.897 -10.236 -13.908 1.00 9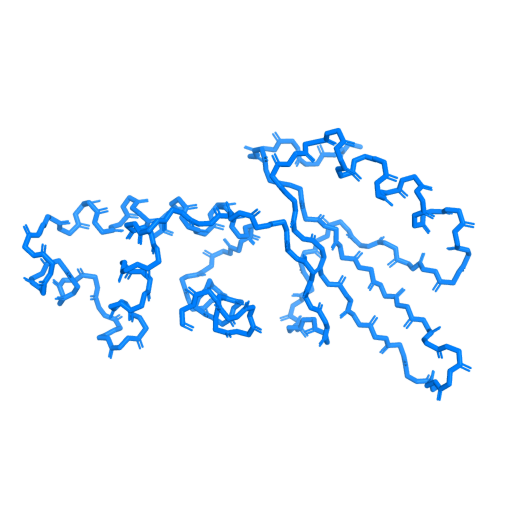7.56 84 LEU A O 1
ATOM 658 N N . GLY A 1 85 ? 1.343 -8.800 -12.300 1.00 93.50 85 GLY A N 1
ATOM 659 C CA . GLY A 1 85 ? 1.544 -9.719 -11.173 1.00 93.50 85 GLY A CA 1
ATOM 660 C C . GLY A 1 85 ? 3.001 -10.095 -10.861 1.00 93.50 85 GLY A C 1
ATOM 661 O O . GLY A 1 85 ? 3.268 -10.675 -9.804 1.00 93.50 85 GLY A O 1
ATOM 662 N N . ARG A 1 86 ? 3.961 -9.764 -11.733 1.00 96.81 86 ARG A N 1
ATOM 663 C CA . ARG A 1 86 ? 5.380 -10.125 -11.586 1.00 96.81 86 ARG A CA 1
ATOM 664 C C . ARG A 1 86 ? 6.275 -8.894 -11.599 1.00 96.81 86 ARG A C 1
ATOM 666 O O . ARG A 1 86 ? 6.158 -8.021 -12.448 1.00 96.81 86 ARG A O 1
ATOM 673 N N . GLU A 1 87 ? 7.215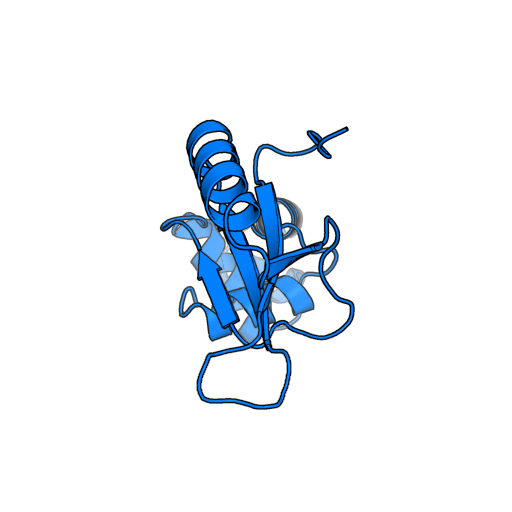 -8.838 -10.658 1.00 97.31 87 GLU A N 1
ATOM 674 C CA . GLU A 1 87 ? 8.140 -7.704 -10.516 1.00 97.31 87 GLU A CA 1
ATOM 675 C C . GLU A 1 87 ? 9.078 -7.557 -11.722 1.00 97.31 87 GLU A C 1
ATOM 677 O O . GLU A 1 87 ? 9.504 -6.445 -12.023 1.00 97.31 87 GLU A O 1
ATOM 682 N N . GLN A 1 88 ? 9.408 -8.671 -12.387 1.00 98.00 88 GLN A N 1
ATOM 683 C CA . GLN A 1 88 ? 10.201 -8.698 -13.617 1.00 98.00 88 GLN A CA 1
ATOM 684 C C . GLN A 1 88 ? 9.463 -7.998 -14.756 1.00 98.00 88 GLN A C 1
ATOM 686 O O . GLN A 1 88 ? 9.991 -7.050 -15.323 1.00 98.00 88 GLN A O 1
ATOM 691 N N . ASP A 1 89 ? 8.222 -8.400 -15.003 1.00 98.31 89 ASP A N 1
ATOM 692 C CA . ASP A 1 89 ? 7.401 -7.873 -16.089 1.00 98.31 89 ASP A CA 1
ATOM 693 C C . ASP A 1 89 ? 7.132 -6.370 -15.884 1.00 98.31 89 ASP A C 1
ATOM 695 O O . ASP A 1 89 ? 7.242 -5.583 -16.817 1.00 98.31 89 ASP A O 1
ATOM 699 N N . VAL A 1 90 ? 6.894 -5.932 -14.639 1.00 98.19 90 VAL A N 1
ATOM 700 C CA . VAL A 1 90 ? 6.765 -4.500 -14.296 1.00 98.19 90 VAL A CA 1
ATOM 701 C C . VAL A 1 90 ? 8.061 -3.729 -14.554 1.00 98.19 90 VAL A C 1
ATOM 703 O O . VAL A 1 90 ? 8.035 -2.567 -14.965 1.00 98.19 90 VAL A O 1
ATOM 706 N N . ALA A 1 91 ? 9.211 -4.342 -14.270 1.00 98.06 91 ALA A N 1
ATOM 707 C CA . ALA A 1 91 ? 10.508 -3.719 -14.499 1.00 98.06 91 ALA A CA 1
ATOM 708 C C . ALA A 1 91 ? 10.777 -3.541 -16.000 1.00 98.06 91 ALA A C 1
ATOM 710 O O . ALA A 1 91 ? 11.229 -2.468 -16.405 1.00 98.06 91 ALA A O 1
ATOM 711 N N . GLU A 1 92 ? 10.446 -4.558 -16.799 1.00 98.00 92 GLU A N 1
ATOM 712 C CA . GLU A 1 92 ? 10.509 -4.531 -18.262 1.00 98.00 92 GLU A CA 1
ATOM 713 C C . GLU A 1 92 ? 9.565 -3.471 -18.840 1.00 98.00 92 GLU A C 1
ATOM 715 O O . GLU A 1 92 ? 10.020 -2.602 -19.583 1.00 98.00 92 GLU A O 1
ATOM 720 N N . GLU A 1 93 ? 8.293 -3.466 -18.429 1.00 97.25 93 GLU A N 1
ATOM 721 C CA . GLU A 1 93 ? 7.291 -2.496 -18.886 1.00 97.25 93 GLU A CA 1
ATOM 722 C C . GLU A 1 93 ? 7.707 -1.050 -18.579 1.00 97.25 93 GLU A C 1
ATOM 724 O O . GLU A 1 93 ? 7.575 -0.161 -19.420 1.00 97.25 93 GLU A O 1
ATOM 729 N N . ARG A 1 94 ? 8.247 -0.796 -17.380 1.00 95.94 94 ARG A N 1
ATOM 730 C CA . ARG A 1 94 ? 8.641 0.558 -16.956 1.00 95.94 94 ARG A CA 1
ATOM 731 C C . ARG A 1 94 ? 10.074 0.947 -17.326 1.00 95.94 94 ARG A C 1
ATOM 733 O O . ARG A 1 94 ? 10.488 2.057 -16.991 1.00 95.94 94 ARG A O 1
ATOM 740 N N . GLY A 1 95 ? 10.845 0.063 -17.960 1.00 96.44 95 GLY A N 1
ATOM 741 C CA . GLY A 1 95 ? 12.238 0.325 -18.336 1.00 96.44 95 GLY A CA 1
ATOM 742 C C . GLY A 1 95 ? 13.158 0.613 -17.141 1.00 96.44 95 GLY A C 1
ATOM 743 O O . GLY A 1 95 ? 14.020 1.489 -17.212 1.00 96.44 95 GLY A O 1
ATOM 744 N N . CYS A 1 96 ? 12.967 -0.085 -16.019 1.00 96.38 96 CYS A N 1
ATOM 745 C CA . CYS A 1 96 ? 13.773 0.080 -14.805 1.00 96.38 96 CYS A CA 1
ATOM 746 C C . CYS A 1 96 ? 14.275 -1.268 -14.269 1.00 96.38 96 CYS A C 1
ATOM 748 O O . CYS A 1 96 ? 13.981 -2.325 -14.813 1.00 96.38 96 CYS A O 1
ATOM 750 N N . SER A 1 97 ? 15.073 -1.255 -13.198 1.00 98.06 97 SER A N 1
ATOM 751 C CA . SER A 1 97 ? 15.563 -2.505 -12.608 1.00 98.06 97 SER A CA 1
ATOM 752 C C . SER A 1 97 ? 14.505 -3.172 -11.719 1.00 98.06 97 SER A C 1
ATOM 754 O O . SER A 1 97 ? 13.764 -2.493 -11.005 1.00 98.06 97 SER A O 1
ATOM 756 N N . VAL A 1 98 ? 14.518 -4.507 -11.636 1.00 98.19 98 VAL A N 1
ATOM 757 C CA . VAL A 1 98 ? 13.687 -5.265 -10.674 1.00 98.19 98 VAL A CA 1
ATOM 758 C C . VAL A 1 98 ? 13.946 -4.810 -9.231 1.00 98.19 98 VAL A C 1
ATOM 760 O O . VAL A 1 98 ? 13.037 -4.778 -8.404 1.00 98.19 98 VAL A O 1
ATOM 763 N N . ARG A 1 99 ? 15.180 -4.391 -8.913 1.00 98.12 99 ARG A N 1
ATOM 764 C CA . ARG A 1 99 ? 15.522 -3.805 -7.608 1.00 98.12 99 ARG A CA 1
ATOM 765 C C . ARG A 1 99 ? 14.738 -2.515 -7.344 1.00 98.12 99 ARG A C 1
ATOM 767 O O . ARG A 1 99 ? 14.266 -2.324 -6.226 1.00 98.12 99 ARG A O 1
ATOM 774 N N . THR A 1 100 ? 14.584 -1.662 -8.354 1.00 97.56 100 THR A N 1
ATOM 775 C CA . THR A 1 100 ? 13.801 -0.421 -8.277 1.00 97.56 100 THR A CA 1
ATOM 776 C C . THR A 1 100 ? 12.325 -0.725 -8.032 1.00 97.56 100 THR A C 1
ATOM 778 O O . THR A 1 100 ? 11.720 -0.128 -7.143 1.00 97.56 100 THR A O 1
ATOM 781 N N . VAL A 1 101 ? 11.759 -1.708 -8.741 1.00 98.19 101 VAL A N 1
ATOM 782 C CA . VAL A 1 101 ? 10.374 -2.160 -8.521 1.00 98.19 101 VAL A CA 1
ATOM 783 C C . VAL A 1 101 ? 10.192 -2.675 -7.093 1.00 98.19 101 VAL A C 1
ATOM 785 O O . VAL A 1 101 ? 9.317 -2.193 -6.378 1.00 98.19 101 VAL A O 1
ATOM 788 N N . LYS A 1 102 ? 11.066 -3.576 -6.624 1.00 98.06 102 LYS A N 1
ATOM 789 C CA . LYS A 1 102 ? 11.041 -4.090 -5.242 1.00 98.06 102 LYS A CA 1
ATOM 790 C C . LYS A 1 102 ? 11.111 -2.981 -4.200 1.00 98.06 102 LYS A C 1
ATOM 792 O O . LYS A 1 102 ? 10.403 -3.042 -3.196 1.00 98.06 102 LYS A O 1
ATOM 797 N N . HIS A 1 103 ? 11.958 -1.980 -4.431 1.00 97.81 103 HIS A N 1
ATOM 798 C CA . HIS A 1 103 ? 12.076 -0.827 -3.548 1.00 97.81 103 HIS A CA 1
ATOM 799 C C . HIS A 1 103 ? 10.753 -0.054 -3.476 1.00 97.81 103 HIS A C 1
ATOM 801 O O . HIS A 1 103 ? 10.215 0.108 -2.383 1.00 97.81 103 HIS A O 1
ATOM 807 N N . HIS A 1 104 ? 10.163 0.298 -4.623 1.00 97.38 104 HIS A N 1
ATOM 808 C CA . HIS A 1 104 ? 8.857 0.958 -4.664 1.00 97.38 104 HIS A CA 1
ATOM 809 C C . HIS A 1 104 ? 7.754 0.128 -4.001 1.00 97.38 104 HIS A C 1
ATOM 811 O O . HIS A 1 104 ? 7.018 0.667 -3.183 1.00 97.38 104 HIS A O 1
ATOM 817 N N . LEU A 1 105 ? 7.652 -1.175 -4.285 1.00 97.31 105 LEU A N 1
ATOM 818 C CA . LEU A 1 105 ? 6.648 -2.051 -3.668 1.00 97.31 105 LEU A CA 1
ATOM 819 C C . LEU A 1 105 ? 6.863 -2.209 -2.157 1.00 97.31 105 LEU A C 1
ATOM 821 O O . LEU A 1 105 ? 5.903 -2.352 -1.403 1.00 97.31 105 LEU A O 1
ATOM 825 N N . SER A 1 106 ? 8.111 -2.198 -1.685 1.00 95.50 106 SER A N 1
ATOM 826 C CA . SER A 1 106 ? 8.418 -2.175 -0.253 1.00 95.50 106 SER A CA 1
ATOM 827 C C . SER A 1 106 ? 7.965 -0.878 0.400 1.00 95.50 106 SER A C 1
ATOM 829 O O . SER A 1 106 ? 7.325 -0.923 1.449 1.00 95.50 106 SER A O 1
ATOM 831 N N . ASP A 1 107 ? 8.248 0.259 -0.230 1.00 92.75 107 ASP A N 1
ATOM 832 C CA . ASP A 1 107 ? 7.787 1.545 0.271 1.00 92.75 107 ASP A CA 1
ATOM 833 C C . ASP A 1 107 ? 6.268 1.630 0.252 1.00 92.75 107 ASP A C 1
ATOM 835 O O . ASP A 1 107 ? 5.689 1.932 1.279 1.00 92.75 107 ASP A O 1
ATOM 839 N N . ILE A 1 108 ? 5.595 1.267 -0.836 1.00 92.44 108 ILE A N 1
ATOM 840 C CA . ILE A 1 108 ? 4.127 1.270 -0.916 1.00 92.44 108 ILE A CA 1
ATOM 841 C C . ILE A 1 108 ? 3.502 0.444 0.212 1.00 92.44 108 ILE A C 1
ATOM 843 O O . ILE A 1 108 ? 2.585 0.915 0.880 1.00 92.44 108 ILE A O 1
ATOM 847 N N . ARG A 1 109 ? 4.009 -0.769 0.463 1.00 88.00 109 ARG A N 1
ATOM 848 C CA . ARG A 1 109 ? 3.529 -1.610 1.571 1.00 88.00 109 ARG A CA 1
ATOM 849 C C . ARG A 1 109 ? 3.695 -0.919 2.920 1.00 88.00 109 ARG A C 1
ATOM 851 O O . ARG A 1 109 ? 2.788 -0.980 3.740 1.00 88.00 109 ARG A O 1
ATOM 858 N N . ARG A 1 110 ? 4.816 -0.226 3.119 1.00 84.62 110 ARG A N 1
ATOM 859 C CA . ARG A 1 110 ? 5.074 0.590 4.307 1.00 84.62 110 ARG A CA 1
ATOM 860 C C . ARG A 1 110 ? 4.117 1.783 4.416 1.00 84.62 110 ARG A C 1
ATOM 862 O O . ARG A 1 110 ? 3.556 1.984 5.484 1.00 84.62 110 ARG A O 1
ATOM 869 N N . LEU A 1 111 ? 3.910 2.531 3.330 1.00 81.00 111 LEU A N 1
ATOM 870 C CA . LEU A 1 111 ? 3.004 3.690 3.259 1.00 81.00 111 LEU A CA 1
ATOM 871 C C . LEU A 1 111 ? 1.556 3.298 3.586 1.00 81.00 111 LEU A C 1
ATOM 873 O O . LEU A 1 111 ? 0.846 4.017 4.277 1.00 81.00 111 LEU A O 1
ATOM 877 N N . LEU A 1 112 ? 1.122 2.140 3.087 1.00 78.56 112 LEU A N 1
ATOM 878 C CA . LEU A 1 112 ? -0.221 1.599 3.312 1.00 78.56 112 LEU A CA 1
ATOM 879 C C . LEU A 1 112 ? -0.314 0.741 4.586 1.00 78.56 112 LEU A C 1
ATOM 881 O O . LEU A 1 112 ? -1.393 0.260 4.920 1.00 78.56 112 LEU A O 1
ATOM 885 N N . GLY A 1 113 ? 0.814 0.513 5.265 1.00 73.38 113 GLY A N 1
ATOM 886 C CA . GLY A 1 113 ? 0.943 -0.307 6.467 1.00 73.38 113 GLY A CA 1
ATOM 887 C C . GLY A 1 113 ? 0.430 -1.749 6.328 1.00 73.38 113 GLY A C 1
ATOM 888 O O . GLY A 1 113 ? -0.152 -2.323 7.249 1.00 73.38 113 GLY A O 1
ATOM 889 N N . VAL A 1 114 ? 0.672 -2.358 5.168 1.00 77.06 114 VAL A N 1
ATOM 890 C CA . VAL A 1 114 ? 0.313 -3.746 4.847 1.00 77.06 114 VAL A CA 1
ATOM 891 C C . VAL A 1 114 ? 1.548 -4.629 4.710 1.00 77.06 114 VAL A C 1
ATOM 893 O O . VAL A 1 114 ? 2.661 -4.158 4.487 1.00 77.06 114 VAL A O 1
ATOM 896 N N . LYS A 1 115 ? 1.366 -5.950 4.804 1.00 78.25 115 LYS A N 1
ATOM 897 C CA . LYS A 1 115 ? 2.484 -6.908 4.757 1.00 78.25 115 LYS A CA 1
ATOM 898 C C . LYS A 1 115 ? 2.804 -7.376 3.338 1.00 78.25 115 LYS A C 1
ATOM 900 O O . LYS A 1 115 ? 3.962 -7.645 3.015 1.00 78.25 115 LYS A O 1
ATOM 905 N N . THR A 1 116 ? 1.787 -7.477 2.485 1.00 87.75 116 THR A N 1
ATOM 906 C CA . THR A 1 116 ? 1.909 -8.058 1.139 1.00 87.75 116 THR A CA 1
ATOM 907 C C . THR A 1 116 ? 1.538 -7.058 0.050 1.00 87.75 116 THR A C 1
ATOM 909 O O . THR A 1 116 ? 0.741 -6.147 0.268 1.00 87.75 116 THR A O 1
ATOM 912 N N . THR A 1 117 ? 2.099 -7.234 -1.148 1.00 94.25 117 THR A N 1
ATOM 913 C CA . THR A 1 117 ? 1.775 -6.375 -2.297 1.00 94.25 117 THR A CA 1
ATOM 914 C C . THR A 1 117 ? 0.329 -6.573 -2.751 1.00 94.25 117 THR A C 1
ATOM 916 O O . THR A 1 117 ? -0.319 -5.619 -3.158 1.00 94.25 117 THR A O 1
ATOM 919 N N . VAL A 1 118 ? -0.223 -7.780 -2.593 1.00 92.31 118 VAL A N 1
ATOM 920 C CA . VAL A 1 118 ? -1.639 -8.062 -2.879 1.00 92.31 118 VAL A CA 1
ATOM 921 C C . VAL A 1 118 ? -2.560 -7.241 -1.971 1.00 92.31 118 VAL A C 1
ATOM 923 O O . VAL A 1 118 ? -3.511 -6.634 -2.453 1.00 92.31 118 VAL A O 1
ATOM 926 N N . GLN A 1 119 ? -2.248 -7.146 -0.672 1.00 85.56 119 GLN A N 1
ATOM 927 C CA . GLN A 1 119 ? -2.976 -6.257 0.243 1.00 85.56 119 GLN A CA 1
ATOM 928 C C . GLN A 1 119 ? -2.850 -4.783 -0.172 1.00 85.56 119 GLN A C 1
ATOM 930 O O . GLN A 1 119 ? -3.827 -4.045 -0.087 1.00 85.56 119 GLN A O 1
ATOM 935 N N . ALA A 1 120 ? -1.674 -4.360 -0.652 1.00 89.94 120 ALA A N 1
ATOM 936 C CA . ALA A 1 120 ? -1.461 -2.995 -1.134 1.00 89.94 120 ALA A CA 1
ATOM 937 C C . ALA A 1 120 ? -2.323 -2.676 -2.364 1.00 89.94 120 ALA A C 1
ATOM 939 O O . ALA A 1 120 ? -2.982 -1.640 -2.382 1.00 89.94 120 ALA A O 1
ATOM 940 N N . VAL A 1 121 ? -2.360 -3.577 -3.353 1.00 94.12 121 VAL A N 1
ATOM 941 C CA . VAL A 1 121 ? -3.222 -3.454 -4.540 1.00 94.12 121 VAL A CA 1
ATOM 942 C C . VAL A 1 121 ? -4.686 -3.367 -4.120 1.00 94.12 121 VAL A C 1
ATOM 944 O O . VAL A 1 121 ? -5.377 -2.440 -4.523 1.00 94.12 121 VAL A O 1
ATOM 947 N N . TYR A 1 122 ? -5.141 -4.268 -3.246 1.00 85.25 122 TYR A N 1
ATOM 948 C CA . TYR A 1 122 ? -6.524 -4.280 -2.773 1.00 85.25 122 TYR A CA 1
ATOM 949 C C . TYR A 1 122 ? -6.945 -2.943 -2.144 1.00 85.25 122 TYR A C 1
ATOM 951 O O . TYR A 1 122 ? -7.958 -2.365 -2.539 1.00 85.25 122 TYR A O 1
ATOM 959 N N . ILE A 1 123 ? -6.157 -2.428 -1.192 1.00 81.81 123 ILE A N 1
ATOM 960 C CA . ILE A 1 123 ? -6.446 -1.142 -0.541 1.00 81.81 123 ILE A CA 1
ATOM 961 C C . ILE A 1 123 ? -6.424 -0.009 -1.568 1.00 81.81 123 ILE A C 1
ATOM 963 O O . ILE A 1 123 ? -7.348 0.801 -1.591 1.00 81.81 123 ILE A O 1
ATOM 967 N N . ALA A 1 124 ? -5.405 0.036 -2.431 1.00 86.94 124 ALA A N 1
ATOM 968 C CA . ALA A 1 124 ? -5.249 1.103 -3.412 1.00 86.94 124 ALA A CA 1
ATOM 969 C C . ALA A 1 124 ? -6.401 1.138 -4.430 1.00 86.94 124 ALA A C 1
ATOM 971 O O . ALA A 1 124 ? -6.902 2.222 -4.718 1.00 86.94 124 ALA A O 1
ATOM 972 N N . THR A 1 125 ? -6.880 -0.016 -4.904 1.00 88.25 125 THR A N 1
ATOM 973 C CA . THR A 1 125 ? -8.049 -0.104 -5.794 1.00 88.25 125 THR A CA 1
ATOM 974 C C . THR A 1 125 ? -9.319 0.369 -5.096 1.00 88.25 125 THR A C 1
ATOM 976 O O . THR A 1 125 ? -10.055 1.191 -5.637 1.00 88.25 125 THR A O 1
ATOM 979 N N . ARG A 1 126 ? -9.585 -0.088 -3.864 1.00 80.31 126 ARG A N 1
ATOM 980 C CA . ARG A 1 126 ? -10.789 0.355 -3.142 1.00 80.31 126 ARG A CA 1
ATOM 981 C C . ARG A 1 126 ? -10.768 1.833 -2.770 1.00 80.31 126 ARG A C 1
ATOM 983 O O . ARG A 1 126 ? -11.826 2.443 -2.661 1.00 80.31 126 ARG A O 1
ATOM 990 N N . ALA A 1 127 ? -9.582 2.385 -2.542 1.00 76.44 127 ALA A N 1
ATOM 991 C CA . ALA A 1 127 ? -9.391 3.799 -2.251 1.00 76.44 127 ALA A CA 1
ATOM 992 C C . ALA A 1 127 ? -9.375 4.679 -3.518 1.00 76.44 127 ALA A C 1
ATOM 994 O O . ALA A 1 127 ? -9.242 5.894 -3.399 1.00 76.44 127 ALA A O 1
ATOM 995 N N . GLY A 1 128 ? -9.480 4.098 -4.723 1.00 83.94 128 GLY A N 1
ATOM 996 C CA . GLY A 1 128 ? -9.424 4.837 -5.990 1.00 83.94 128 GLY A CA 1
ATOM 997 C C . GLY A 1 128 ? -8.051 5.449 -6.294 1.00 83.94 128 GLY A C 1
ATOM 998 O O . GLY A 1 128 ? -7.960 6.458 -6.992 1.00 83.94 128 GLY A O 1
ATOM 999 N N . LEU A 1 129 ? -6.978 4.878 -5.738 1.00 85.31 129 LEU A N 1
ATOM 1000 C CA . LEU A 1 129 ? -5.605 5.327 -5.974 1.00 85.31 129 LEU A CA 1
ATOM 1001 C C . LEU A 1 129 ? -5.004 4.750 -7.260 1.00 85.31 129 LEU A C 1
ATOM 1003 O O . LEU A 1 129 ? -4.111 5.389 -7.822 1.00 85.31 129 LEU A O 1
ATOM 1007 N N . ILE A 1 130 ? -5.460 3.570 -7.695 1.00 90.00 130 ILE A N 1
ATOM 1008 C CA . ILE A 1 130 ? -5.066 2.877 -8.935 1.00 90.00 130 ILE A CA 1
ATOM 1009 C C . ILE A 1 130 ? -6.266 2.224 -9.614 1.00 90.00 130 ILE A C 1
ATOM 1011 O O . ILE A 1 130 ? -7.245 1.925 -8.891 1.00 90.00 130 ILE A O 1
#